Protein AF-A0A074KUF5-F1 (afdb_monomer)

Mean predicted aligned error: 11.38 Å

Radius of gyration: 26.62 Å; Cα contacts (8 Å, |Δi|>4): 229; chains: 1; bounding box: 31×62×80 Å

Nearest PDB structures (foldseek):
  3cqr-assembly1_A  TM=3.862E-01  e=3.089E-03  Arabidopsis thaliana
  2yg2-assembly2_B  TM=4.697E-01  e=3.110E-02  Homo sapiens
  3l1f-assembly1_A-2  TM=3.547E-01  e=1.013E-01  Bos taurus
  3l1e-assembly1_A-2  TM=3.599E-01  e=1.734E-01  Bos taurus
  2jq5-assembly1_A  TM=3.089E-01  e=8.230E-01  Rhodopseudomonas palustris

Solvent-accessible surface area (backbone atoms only — not comparable to full-atom values): 8402 Å² total; per-residue (Å²): 132,88,85,79,88,77,88,76,84,88,80,94,74,94,71,90,74,83,80,71,78,67,78,77,74,70,75,80,76,69,62,87,76,53,42,67,26,41,37,40,32,43,32,45,87,96,46,73,44,80,29,63,86,36,88,28,40,45,73,12,34,37,41,25,54,98,48,40,38,36,41,35,48,22,37,70,40,81,90,88,52,96,48,65,44,75,50,74,50,73,48,36,40,49,72,59,98,86,45,62,27,29,45,56,97,88,39,81,42,80,45,59,56,48,82,45,97,83,57,32,40,38,37,59,47,72,55,96,90,37,67,30,33,41,33,23,37,109

Secondary structure (DSSP, 8-state):
-------------------------------TT-EEEEEEEEEETTEEEE-TT-TTGGG-EEEE-SSEEEEEEEEEPSSS---EEEEEEEEEEEEETTEEEEEETTEEEE-SEEE-TTSEEEEEEEETTEEEEEEEE-

pLDDT: mean 83.79, std 20.1, range [36.0, 98.38]

Structure (mmCIF, N/CA/C/O backbone):
data_AF-A0A074KUF5-F1
#
_entry.id   AF-A0A074KUF5-F1
#
loop_
_atom_site.group_PDB
_atom_site.id
_atom_site.type_symbol
_atom_site.label_atom_id
_atom_site.label_alt_id
_atom_site.label_comp_id
_atom_site.label_asym_id
_atom_site.label_entity_id
_atom_site.label_seq_id
_atom_site.pdbx_PDB_ins_code
_atom_site.Cartn_x
_atom_site.Cartn_y
_atom_site.Cartn_z
_atom_site.occupancy
_atom_site.B_iso_or_equiv
_atom_site.auth_seq_id
_atom_site.auth_comp_id
_atom_site.auth_asym_id
_atom_site.auth_atom_id
_atom_site.pdbx_PDB_model_num
ATOM 1 N N . MET A 1 1 ? 2.211 -19.647 -60.258 1.00 36.00 1 MET A N 1
ATOM 2 C CA . MET A 1 1 ? 2.058 -20.595 -61.388 1.00 36.00 1 MET A CA 1
ATOM 3 C C . MET A 1 1 ? 1.048 -21.661 -60.979 1.00 36.00 1 MET A C 1
ATOM 5 O O . MET A 1 1 ? 0.979 -21.965 -59.802 1.00 36.00 1 MET A O 1
ATOM 9 N N . LYS A 1 2 ? 0.218 -22.104 -61.930 1.00 38.47 2 LYS A N 1
ATOM 10 C CA . LYS A 1 2 ? -1.030 -22.885 -61.788 1.00 38.47 2 LYS A CA 1
ATOM 11 C C . LYS A 1 2 ? -0.968 -24.073 -60.807 1.00 38.47 2 LYS A C 1
ATOM 13 O O . LYS A 1 2 ? -0.141 -24.958 -60.992 1.00 38.47 2 LYS A O 1
ATOM 18 N N . ASN A 1 3 ? -1.936 -24.152 -59.887 1.00 37.06 3 ASN A N 1
ATOM 19 C CA . ASN A 1 3 ? -2.277 -25.387 -59.178 1.00 37.06 3 ASN A CA 1
ATOM 20 C C . ASN A 1 3 ? -3.268 -26.184 -60.039 1.00 37.06 3 ASN A C 1
ATOM 22 O O . ASN A 1 3 ? -4.412 -25.770 -60.221 1.00 37.06 3 ASN A O 1
ATOM 26 N N . ASN A 1 4 ? -2.817 -27.315 -60.580 1.00 42.06 4 ASN A N 1
ATOM 27 C CA . ASN A 1 4 ? -3.683 -28.303 -61.216 1.00 42.06 4 ASN A CA 1
ATOM 28 C C . ASN A 1 4 ? -4.271 -29.220 -60.132 1.00 42.06 4 ASN A C 1
ATOM 30 O O . ASN A 1 4 ? -3.538 -29.992 -59.518 1.00 42.06 4 ASN A O 1
ATOM 34 N N . CYS A 1 5 ? -5.589 -29.168 -59.927 1.00 43.38 5 CYS A N 1
ATOM 35 C CA . CYS A 1 5 ? -6.328 -30.197 -59.197 1.00 43.38 5 CYS A CA 1
ATOM 36 C C . CYS A 1 5 ? -6.419 -31.455 -60.069 1.00 43.38 5 CYS A C 1
ATOM 38 O O . CYS A 1 5 ? -7.201 -31.494 -61.017 1.00 43.38 5 CYS A O 1
ATOM 40 N N . ILE A 1 6 ? -5.635 -32.485 -59.751 1.00 48.06 6 ILE A N 1
ATOM 41 C CA . ILE A 1 6 ? -5.904 -33.845 -60.222 1.00 48.06 6 ILE A CA 1
ATOM 42 C C . ILE A 1 6 ? -6.639 -34.559 -59.093 1.00 48.06 6 ILE A C 1
ATOM 44 O O . ILE A 1 6 ? -6.064 -34.876 -58.055 1.00 48.06 6 ILE A O 1
ATOM 48 N N . ALA A 1 7 ? -7.934 -34.774 -59.308 1.00 46.53 7 ALA A N 1
ATOM 49 C CA . ALA A 1 7 ? -8.728 -35.708 -58.535 1.00 46.53 7 ALA A CA 1
ATOM 50 C C . ALA A 1 7 ? -8.321 -37.131 -58.940 1.00 46.53 7 ALA A C 1
ATOM 52 O O . ALA A 1 7 ? -8.481 -37.514 -60.098 1.00 46.53 7 ALA A O 1
ATOM 53 N N . ALA A 1 8 ? -7.805 -37.912 -57.995 1.00 40.41 8 ALA A N 1
ATOM 54 C CA . ALA A 1 8 ? -7.670 -39.352 -58.145 1.00 40.41 8 ALA A CA 1
ATOM 55 C C . ALA A 1 8 ? -8.080 -40.038 -56.837 1.00 40.41 8 ALA A C 1
ATOM 57 O O . ALA A 1 8 ? -7.555 -39.775 -55.760 1.00 40.41 8 ALA A O 1
ATOM 58 N N . PHE A 1 9 ? -9.104 -40.861 -57.009 1.00 43.22 9 PHE A N 1
ATOM 59 C CA . PHE A 1 9 ? -9.820 -41.733 -56.095 1.00 43.22 9 PHE A CA 1
ATOM 60 C C . PHE A 1 9 ? -8.992 -42.503 -55.044 1.00 43.22 9 PHE A C 1
ATOM 62 O O . PHE A 1 9 ? -7.952 -43.075 -55.348 1.00 43.22 9 PHE A O 1
ATOM 69 N N . LEU A 1 10 ? -9.618 -42.632 -53.864 1.00 42.91 10 LEU A N 1
ATOM 70 C CA . LEU A 1 10 ? -9.621 -43.784 -52.945 1.00 42.91 10 LEU A CA 1
ATOM 71 C C . LEU A 1 10 ? -8.272 -44.371 -52.507 1.00 42.91 10 LEU A C 1
ATOM 73 O O . LEU A 1 10 ? -7.850 -45.388 -53.045 1.00 42.91 10 LEU A O 1
ATOM 77 N N . ILE A 1 11 ? -7.734 -43.879 -51.384 1.00 45.69 11 ILE A N 1
ATOM 78 C CA . ILE A 1 11 ? -7.085 -44.750 -50.390 1.00 45.69 11 ILE A CA 1
ATOM 79 C C . ILE A 1 11 ? -7.480 -44.273 -48.987 1.00 45.69 11 ILE A C 1
ATOM 81 O O . ILE A 1 11 ? -7.185 -43.154 -48.573 1.00 45.69 11 ILE A O 1
ATOM 85 N N . LEU A 1 12 ? -8.186 -45.147 -48.271 1.00 48.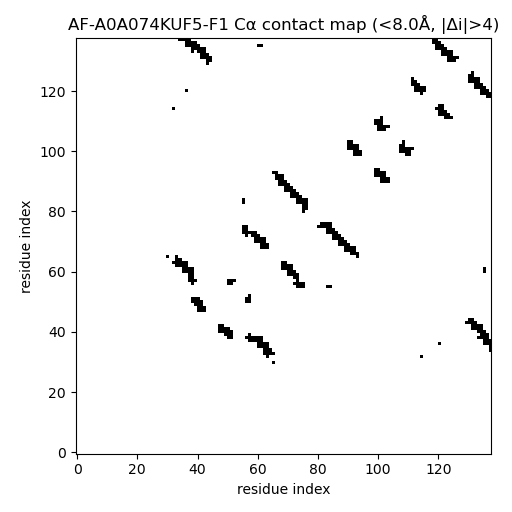31 12 LEU A N 1
ATOM 86 C CA . LEU A 1 12 ? -8.533 -45.021 -46.863 1.00 48.31 12 LEU A CA 1
ATOM 87 C C . LEU A 1 12 ? -7.251 -45.230 -46.039 1.00 48.31 12 LEU A C 1
ATOM 89 O O . LEU A 1 12 ? -6.797 -46.364 -45.898 1.00 48.31 12 LEU A O 1
ATOM 93 N N . ILE A 1 13 ? -6.652 -44.157 -45.516 1.00 48.56 13 ILE A N 1
ATOM 94 C CA . ILE A 1 13 ? -5.572 -44.258 -44.526 1.00 48.56 13 ILE A CA 1
ATOM 95 C C . ILE A 1 13 ? -5.968 -43.465 -43.280 1.00 48.56 13 ILE A C 1
ATOM 97 O O . ILE A 1 13 ? -5.960 -42.238 -43.259 1.00 48.56 13 ILE A O 1
ATOM 101 N N . LEU A 1 14 ? -6.329 -44.215 -42.238 1.00 48.56 14 LEU A N 1
ATOM 102 C CA . LEU A 1 14 ? -6.378 -43.773 -40.850 1.00 48.56 14 LEU A CA 1
ATOM 103 C C . LEU A 1 14 ? -4.957 -43.417 -40.402 1.00 48.56 14 LEU A C 1
ATOM 105 O O . LEU A 1 14 ? -4.187 -44.312 -40.062 1.00 48.56 14 LEU A O 1
ATOM 109 N N . ILE A 1 15 ? -4.612 -42.129 -40.372 1.00 52.66 15 ILE A N 1
ATOM 110 C CA . ILE A 1 15 ? -3.512 -41.647 -39.532 1.00 52.66 15 ILE A CA 1
ATOM 111 C C . ILE A 1 15 ? -3.921 -40.337 -38.870 1.00 52.66 15 ILE A C 1
ATOM 113 O O . ILE A 1 15 ? -4.430 -39.417 -39.508 1.00 52.66 15 ILE A O 1
ATOM 117 N N . ALA A 1 16 ? -3.738 -40.328 -37.554 1.00 51.09 16 ALA A N 1
ATOM 118 C CA . ALA A 1 16 ? -4.033 -39.253 -36.636 1.00 51.09 16 ALA A CA 1
ATOM 119 C C . ALA A 1 16 ? -3.390 -37.928 -37.062 1.00 51.09 16 ALA A C 1
ATOM 121 O O . ALA A 1 16 ? -2.219 -37.865 -37.423 1.00 51.09 16 ALA A O 1
ATOM 122 N N . GLY A 1 17 ? -4.179 -36.866 -36.963 1.00 45.25 17 GLY A N 1
ATOM 123 C CA . GLY A 1 17 ? -3.759 -35.506 -37.251 1.00 45.25 17 GLY A CA 1
ATOM 124 C C . GLY A 1 17 ? -4.928 -34.554 -37.076 1.00 45.25 17 GLY A C 1
ATOM 125 O O . GLY A 1 17 ? -5.237 -33.776 -37.970 1.00 45.25 17 GLY A O 1
ATOM 126 N N . ALA A 1 18 ? -5.629 -34.646 -35.942 1.00 44.94 18 ALA A N 1
ATOM 127 C CA . ALA A 1 18 ? -6.415 -33.515 -35.491 1.00 44.94 18 ALA A CA 1
ATOM 128 C C . ALA A 1 18 ? -5.412 -32.391 -35.210 1.00 44.94 18 ALA A C 1
ATOM 130 O O . ALA A 1 18 ? -4.809 -32.352 -34.141 1.00 44.94 18 ALA A O 1
ATOM 131 N N . CYS A 1 19 ? -5.205 -31.485 -36.166 1.00 43.78 19 CYS A N 1
ATOM 132 C CA . CYS A 1 19 ? -4.694 -30.156 -35.859 1.00 43.78 19 CYS A CA 1
ATOM 133 C C . CYS A 1 19 ? -5.787 -29.430 -35.064 1.00 43.78 19 CYS A C 1
ATOM 135 O O . CYS A 1 19 ? -6.472 -28.544 -35.564 1.00 43.78 19 CYS A O 1
ATOM 137 N N . SER A 1 20 ? -5.991 -29.850 -33.814 1.00 43.78 20 SER A N 1
ATOM 138 C CA . SER A 1 20 ? -6.444 -28.943 -32.778 1.00 43.78 20 SER A CA 1
ATOM 139 C C . SER A 1 20 ? -5.288 -27.982 -32.560 1.00 43.78 20 SER A C 1
ATOM 141 O O . SER A 1 20 ? -4.407 -28.252 -31.752 1.00 43.78 20 SER A O 1
ATOM 143 N N . GLY A 1 21 ? -5.276 -26.883 -33.312 1.00 44.53 21 GLY A N 1
ATOM 144 C CA . GLY A 1 21 ? -4.646 -25.665 -32.830 1.00 44.53 21 GLY A CA 1
ATOM 145 C C . GLY A 1 21 ? -5.416 -25.249 -31.586 1.00 44.53 21 GLY A C 1
ATOM 146 O O . GLY A 1 21 ? -6.389 -24.511 -31.677 1.00 44.53 21 GLY A O 1
ATOM 147 N N . LYS A 1 22 ? -5.070 -25.841 -30.442 1.00 43.38 22 LYS A N 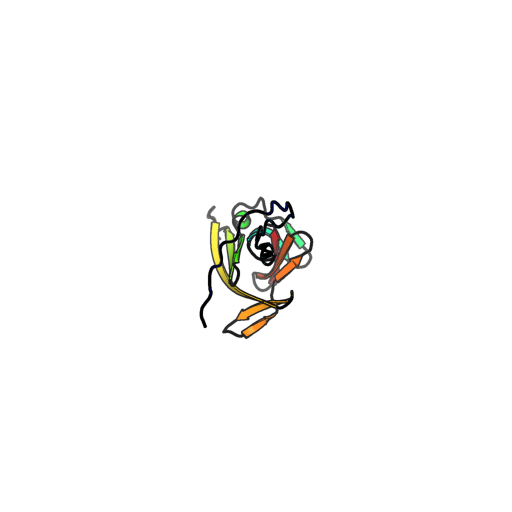1
ATOM 148 C CA . LYS A 1 22 ? -5.230 -25.146 -29.181 1.00 43.38 22 LYS A CA 1
ATOM 149 C C . LYS A 1 22 ? -4.056 -24.186 -29.175 1.00 43.38 22 LYS A C 1
ATOM 151 O O . LYS A 1 22 ? -2.910 -24.612 -29.075 1.00 43.38 22 LYS A O 1
ATOM 156 N N . GLU A 1 23 ? -4.349 -22.926 -29.464 1.00 50.88 23 GLU A N 1
ATOM 157 C CA . GLU A 1 23 ? -3.537 -21.844 -28.935 1.00 50.88 23 GLU A CA 1
ATOM 158 C C . GLU A 1 23 ? -3.579 -22.065 -27.424 1.00 50.88 23 GLU A C 1
ATOM 160 O O . GLU A 1 23 ? -4.619 -21.909 -26.785 1.00 50.88 23 GLU A O 1
ATOM 165 N N . ASP A 1 24 ? -2.501 -22.638 -26.895 1.00 48.75 24 ASP A N 1
ATOM 166 C CA . ASP A 1 24 ? -2.275 -22.677 -25.465 1.00 48.75 24 ASP A CA 1
ATOM 167 C C . ASP A 1 24 ? -2.053 -21.215 -25.073 1.00 48.75 24 ASP A C 1
ATOM 169 O O . ASP A 1 24 ? -0.935 -20.705 -25.154 1.00 48.75 24 ASP A O 1
ATOM 173 N N . ASP A 1 25 ? -3.146 -20.517 -24.754 1.00 56.22 25 ASP A N 1
ATOM 174 C CA . ASP A 1 25 ? -3.113 -19.243 -24.051 1.00 56.22 25 ASP A CA 1
ATOM 175 C C . ASP A 1 25 ? -2.371 -19.509 -22.739 1.00 56.22 25 ASP A C 1
ATOM 177 O O . ASP A 1 25 ? -2.947 -19.981 -21.754 1.00 56.22 25 ASP A O 1
ATOM 181 N N . GLU A 1 26 ? -1.055 -19.289 -22.747 1.00 51.62 26 GLU A N 1
ATOM 182 C CA . GLU A 1 26 ? -0.268 -19.232 -21.529 1.00 51.62 26 GLU A CA 1
ATOM 183 C C . GLU A 1 26 ? -0.984 -18.217 -20.630 1.00 51.62 26 GLU A C 1
ATOM 185 O O . GLU A 1 26 ? -1.240 -17.091 -21.076 1.00 51.62 26 GLU A O 1
ATOM 190 N N . PRO A 1 27 ? -1.416 -18.604 -19.417 1.00 52.28 27 PRO A N 1
ATOM 191 C CA . PRO A 1 27 ? -2.154 -17.691 -18.571 1.00 52.28 27 PRO A CA 1
ATOM 192 C C . PRO A 1 27 ? -1.258 -16.479 -18.361 1.00 52.28 27 PRO A C 1
ATOM 194 O O . PRO A 1 27 ? -0.180 -16.611 -17.782 1.00 52.28 27 PRO A O 1
ATOM 197 N N . VAL A 1 28 ? -1.686 -15.319 -18.869 1.00 59.72 28 VAL A N 1
ATOM 198 C CA . VAL A 1 28 ? -1.038 -14.039 -18.590 1.00 59.72 28 VAL A CA 1
ATOM 199 C C . VAL A 1 28 ? -1.041 -13.922 -17.077 1.00 59.72 28 VAL A C 1
ATOM 201 O O . VAL A 1 28 ? -2.076 -13.652 -16.467 1.00 59.72 28 VAL A O 1
ATOM 204 N N . ASN A 1 29 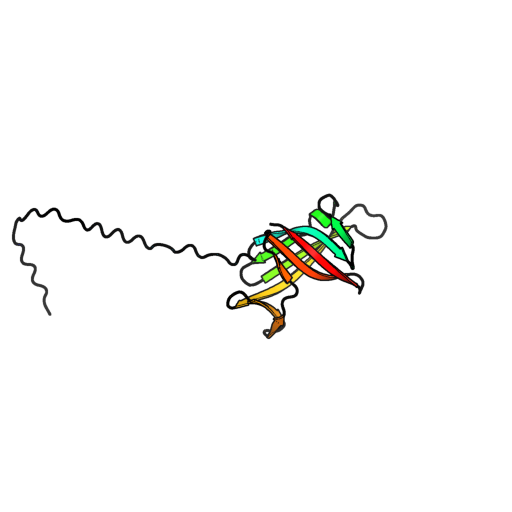? 0.093 -14.253 -16.467 1.00 64.69 29 ASN A N 1
ATOM 205 C CA . ASN A 1 29 ? 0.225 -14.273 -15.028 1.00 64.69 29 ASN A CA 1
ATOM 206 C C . ASN A 1 29 ? 0.255 -12.806 -14.622 1.00 64.69 29 ASN A C 1
ATOM 208 O O . ASN A 1 29 ? 1.277 -12.134 -14.760 1.00 64.69 29 ASN A O 1
ATOM 212 N N . ALA A 1 30 ? -0.922 -12.279 -14.283 1.00 83.81 30 ALA A N 1
ATOM 213 C CA . ALA A 1 30 ? -1.066 -10.901 -13.865 1.00 83.81 30 ALA A CA 1
ATOM 214 C C . ALA A 1 30 ? -0.114 -10.670 -12.691 1.00 83.81 30 ALA A C 1
ATOM 216 O O . ALA A 1 30 ? -0.027 -11.506 -11.790 1.00 83.81 30 ALA A O 1
ATOM 217 N N . ASP A 1 31 ? 0.618 -9.559 -12.744 1.00 92.81 31 ASP A N 1
ATOM 218 C CA . ASP A 1 31 ? 1.548 -9.168 -11.693 1.00 92.81 31 ASP A CA 1
ATOM 219 C C . ASP A 1 31 ? 0.878 -9.343 -10.314 1.00 92.81 31 ASP A C 1
ATOM 221 O O . ASP A 1 31 ? -0.250 -8.869 -10.129 1.00 92.81 31 ASP A O 1
ATOM 225 N N . PRO A 1 32 ? 1.513 -10.044 -9.355 1.00 93.50 32 PRO A N 1
ATOM 226 C CA . PRO A 1 32 ? 0.876 -10.389 -8.088 1.00 93.50 32 PRO A CA 1
ATOM 227 C C . PRO A 1 32 ? 0.462 -9.160 -7.264 1.00 93.50 32 PRO A C 1
ATOM 229 O O . PRO A 1 32 ? -0.415 -9.278 -6.404 1.00 93.50 32 PRO A O 1
ATOM 232 N N . LEU A 1 33 ? 1.041 -7.987 -7.540 1.00 95.06 33 LEU A N 1
ATOM 233 C CA . LEU A 1 33 ? 0.653 -6.716 -6.936 1.00 95.06 33 LEU A CA 1
ATOM 234 C C . LEU A 1 33 ? -0.752 -6.257 -7.371 1.00 95.06 33 LEU A C 1
ATOM 236 O O . LEU A 1 33 ? -1.439 -5.594 -6.594 1.00 95.06 33 LEU A O 1
ATOM 240 N N . ILE A 1 34 ? -1.202 -6.609 -8.582 1.00 95.88 34 ILE A N 1
ATOM 241 C CA . ILE A 1 34 ? -2.474 -6.142 -9.160 1.00 95.88 34 ILE A CA 1
ATOM 242 C C . ILE A 1 34 ? -3.663 -6.709 -8.381 1.00 95.88 34 ILE A C 1
ATOM 244 O O . ILE A 1 34 ? -3.808 -7.924 -8.229 1.00 95.88 34 ILE A O 1
ATOM 248 N N . GLY A 1 35 ? -4.569 -5.838 -7.941 1.00 96.12 35 GLY A N 1
ATOM 249 C CA . GLY A 1 35 ? -5.813 -6.182 -7.259 1.00 96.12 35 GLY A CA 1
ATOM 250 C C . GLY A 1 35 ? -6.188 -5.196 -6.156 1.00 96.12 35 GLY A C 1
ATOM 251 O O . GLY A 1 35 ? -5.515 -4.191 -5.946 1.00 96.12 35 GLY A O 1
ATOM 252 N N . LEU A 1 36 ? -7.270 -5.512 -5.444 1.00 97.50 36 LEU A N 1
ATOM 253 C CA . LEU A 1 36 ? -7.756 -4.730 -4.312 1.00 97.50 36 LEU A CA 1
ATOM 254 C C . LEU A 1 36 ? -7.198 -5.291 -3.004 1.00 97.50 36 LEU A C 1
ATOM 256 O O . LEU A 1 36 ? -7.400 -6.467 -2.709 1.00 97.50 36 LEU A O 1
ATOM 260 N N . TRP A 1 37 ? -6.555 -4.439 -2.216 1.00 98.19 37 TRP A N 1
ATOM 261 C CA . TRP A 1 37 ? -5.959 -4.792 -0.934 1.00 98.19 37 TRP A CA 1
ATOM 262 C C . TRP A 1 37 ? -6.663 -4.050 0.204 1.00 98.19 37 TRP A C 1
ATOM 264 O O . TRP A 1 37 ? -6.869 -2.841 0.124 1.00 98.19 37 TRP A O 1
ATOM 274 N N . GLN A 1 38 ? -7.025 -4.753 1.272 1.00 98.00 38 GLN A N 1
ATOM 275 C CA . GLN A 1 38 ? -7.706 -4.209 2.448 1.00 98.00 38 GLN A CA 1
ATOM 276 C C . GLN A 1 38 ? -6.709 -3.914 3.562 1.00 98.00 38 GLN A C 1
ATOM 278 O O . GLN A 1 38 ? -5.828 -4.731 3.834 1.00 98.00 38 GLN A O 1
ATOM 283 N N . LEU A 1 39 ? -6.843 -2.758 4.213 1.00 98.06 39 LEU A N 1
ATOM 284 C CA . LEU A 1 39 ? -5.989 -2.390 5.340 1.00 98.06 39 LEU A CA 1
ATOM 285 C C . LEU A 1 39 ? -6.308 -3.278 6.549 1.00 98.06 39 LEU A C 1
ATOM 287 O O . LEU A 1 39 ? -7.446 -3.309 7.014 1.00 98.06 39 LEU A O 1
ATOM 291 N N . ILE A 1 40 ? -5.295 -3.956 7.083 1.00 97.25 40 ILE A N 1
ATOM 292 C CA . ILE A 1 40 ? -5.427 -4.810 8.274 1.00 97.25 40 ILE A CA 1
ATOM 293 C C . ILE A 1 40 ? -4.620 -4.300 9.458 1.00 97.25 40 ILE A C 1
ATOM 295 O O . ILE A 1 40 ? -4.968 -4.579 10.601 1.00 97.25 40 ILE A O 1
ATOM 299 N N . GLY A 1 41 ? -3.570 -3.515 9.216 1.00 96.94 41 GLY A N 1
ATOM 300 C CA . GLY A 1 41 ? -2.741 -3.025 10.303 1.00 96.94 41 GLY A CA 1
ATOM 301 C C . GLY A 1 41 ? -1.960 -1.767 9.981 1.00 96.94 41 GLY A C 1
ATOM 302 O O . GLY A 1 41 ? -1.735 -1.409 8.825 1.00 96.94 41 GLY A O 1
ATOM 303 N N . ILE A 1 42 ? -1.532 -1.101 11.046 1.00 96.81 42 ILE A N 1
ATOM 304 C CA . ILE A 1 42 ? -0.652 0.063 10.995 1.00 96.81 42 ILE A CA 1
ATOM 305 C C . ILE A 1 42 ? 0.507 -0.202 11.947 1.00 96.81 42 ILE A C 1
ATOM 307 O O . ILE A 1 42 ? 0.296 -0.488 13.127 1.00 96.81 42 ILE A O 1
ATOM 311 N N . SER A 1 43 ? 1.728 -0.100 11.437 1.00 96.62 43 SER A N 1
ATOM 312 C CA . SER A 1 43 ? 2.952 -0.199 12.223 1.00 96.62 43 SER A CA 1
ATOM 313 C C . SER A 1 43 ? 3.595 1.174 12.380 1.00 96.62 43 SER A C 1
ATOM 315 O O . SER A 1 43 ? 3.815 1.862 11.388 1.00 96.62 43 SER A O 1
ATOM 317 N N . GLN A 1 44 ? 3.907 1.576 13.611 1.00 94.94 44 GLN A N 1
ATOM 318 C CA . GLN A 1 44 ? 4.656 2.795 13.932 1.00 94.94 44 GLN A CA 1
ATOM 319 C C . GLN A 1 44 ? 5.704 2.469 14.999 1.00 94.94 44 GLN A C 1
ATOM 321 O O . GLN A 1 44 ? 5.389 1.956 16.077 1.00 94.94 44 GLN A O 1
ATOM 326 N N . GLY A 1 45 ? 6.975 2.731 14.690 1.00 89.38 45 GLY A N 1
ATOM 327 C CA . GLY A 1 45 ? 8.092 2.296 15.529 1.00 89.38 45 GLY A CA 1
ATOM 328 C C . GLY A 1 45 ? 8.089 0.776 15.737 1.00 89.38 45 GLY A C 1
ATOM 329 O O . GLY A 1 45 ? 8.145 0.015 14.777 1.00 89.38 45 GLY A O 1
ATOM 330 N N . ASN A 1 46 ? 8.005 0.336 16.997 1.00 89.75 46 ASN A N 1
ATOM 331 C CA . ASN A 1 46 ? 7.993 -1.085 17.375 1.00 89.75 46 ASN A CA 1
ATOM 332 C C . ASN A 1 46 ? 6.585 -1.625 17.686 1.00 89.75 46 ASN A C 1
ATOM 334 O O . ASN A 1 46 ? 6.461 -2.690 18.293 1.00 89.75 46 ASN A O 1
ATOM 338 N N . GLN A 1 47 ? 5.529 -0.878 17.355 1.00 95.00 47 GLN A N 1
ATOM 339 C CA . GLN A 1 47 ? 4.150 -1.276 17.624 1.00 95.00 47 GLN A CA 1
ATOM 340 C C . GLN A 1 47 ? 3.386 -1.460 16.322 1.00 95.00 47 GLN A C 1
ATOM 342 O O . GLN A 1 47 ? 3.383 -0.577 15.470 1.00 95.00 47 GLN A O 1
ATOM 347 N N . THR A 1 48 ? 2.691 -2.588 16.214 1.00 95.75 48 THR A N 1
ATOM 348 C CA . THR A 1 48 ? 1.736 -2.857 15.142 1.00 95.75 48 THR A CA 1
ATOM 349 C C . THR A 1 48 ? 0.354 -3.006 15.755 1.00 95.75 48 THR A C 1
ATOM 351 O O . THR A 1 48 ? 0.177 -3.755 16.718 1.00 95.75 48 THR A O 1
ATOM 354 N N . VAL A 1 49 ? -0.610 -2.266 15.218 1.00 95.31 49 VAL A N 1
ATOM 355 C CA . VAL A 1 49 ? -2.005 -2.271 15.661 1.00 95.31 49 VAL A CA 1
ATOM 356 C C . VAL A 1 49 ? -2.859 -2.855 14.548 1.00 95.31 49 VAL A C 1
ATOM 358 O O . VAL A 1 49 ? -2.774 -2.397 13.410 1.00 95.31 49 VAL A O 1
ATOM 361 N N . ASP A 1 50 ? -3.672 -3.852 14.892 1.00 96.81 50 ASP A N 1
ATOM 362 C CA . ASP A 1 50 ? -4.729 -4.374 14.028 1.00 96.81 50 ASP A CA 1
ATOM 363 C C . ASP A 1 50 ? -5.875 -3.354 13.942 1.00 96.81 50 ASP A C 1
ATOM 365 O O . ASP A 1 50 ? -6.295 -2.782 14.956 1.00 96.81 50 ASP A O 1
ATOM 369 N N . VAL A 1 51 ? -6.352 -3.095 12.725 1.00 96.19 51 VAL A N 1
ATOM 370 C CA . VAL A 1 51 ? -7.388 -2.093 12.454 1.00 96.19 51 VAL A CA 1
ATOM 371 C C . VAL A 1 51 ? -8.639 -2.663 11.779 1.00 96.19 51 VAL A C 1
ATOM 373 O O . VAL A 1 51 ? -9.506 -1.881 11.385 1.00 96.19 51 VAL A O 1
ATOM 376 N N . THR A 1 52 ? -8.791 -3.987 11.672 1.00 94.94 52 THR A N 1
ATOM 377 C CA . THR A 1 52 ? -9.918 -4.607 10.942 1.00 94.94 52 THR A CA 1
ATOM 378 C C . THR A 1 52 ? -11.276 -4.321 11.581 1.00 94.94 52 THR A C 1
ATOM 380 O O . THR A 1 52 ? -12.283 -4.198 10.883 1.00 94.94 52 THR A O 1
ATOM 383 N N . ASP A 1 53 ? -11.302 -4.151 12.903 1.00 93.88 53 ASP A N 1
ATOM 384 C CA . ASP A 1 53 ? -12.520 -3.857 13.669 1.00 93.88 53 ASP A CA 1
ATOM 385 C C . ASP A 1 53 ? -12.734 -2.350 13.906 1.00 93.88 53 ASP A C 1
ATOM 387 O O . ASP A 1 53 ? -13.688 -1.932 14.568 1.00 93.88 53 ASP A O 1
ATOM 391 N N . GLN A 1 54 ? -11.853 -1.500 13.371 1.00 92.44 54 GLN A N 1
ATOM 392 C CA . GLN A 1 54 ? -11.937 -0.052 13.538 1.00 92.44 54 GLN A CA 1
ATOM 393 C C . GLN A 1 54 ? -12.843 0.544 12.453 1.00 92.44 54 GLN A C 1
ATOM 395 O O . GLN A 1 54 ? -12.471 0.604 11.284 1.00 92.44 54 GLN A O 1
ATOM 400 N N . ALA A 1 55 ? -14.021 1.033 12.859 1.00 88.31 55 ALA A N 1
ATOM 401 C CA . ALA A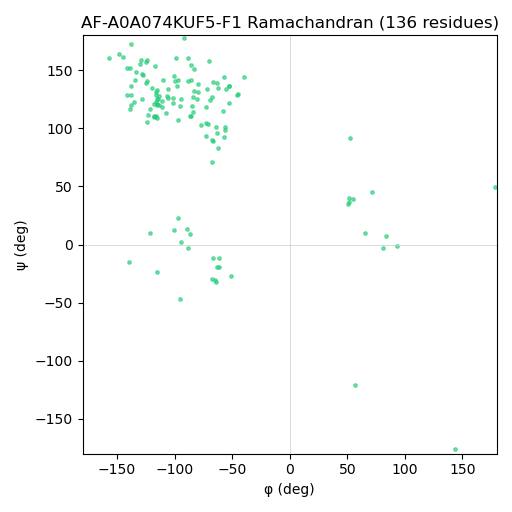 1 55 ? -15.153 1.376 11.985 1.00 88.31 55 ALA A CA 1
ATOM 402 C C . ALA A 1 55 ? -14.861 2.296 10.782 1.00 88.31 55 ALA A C 1
ATOM 404 O O . ALA A 1 55 ? -15.594 2.246 9.797 1.00 88.31 55 ALA A O 1
ATOM 405 N N . CYS A 1 56 ? -13.840 3.156 10.860 1.00 93.38 56 CYS A N 1
ATOM 406 C CA . CYS A 1 56 ? -13.405 3.956 9.713 1.00 93.38 56 CYS A CA 1
ATOM 407 C C . CYS A 1 56 ? -12.249 3.298 8.961 1.00 93.38 56 CYS A C 1
ATOM 409 O O . CYS A 1 56 ? -12.307 3.184 7.741 1.00 93.38 56 CYS A O 1
ATOM 411 N N . LEU A 1 57 ? -11.228 2.830 9.684 1.00 94.69 57 LEU A N 1
ATOM 412 C CA . LEU A 1 57 ? -10.000 2.311 9.081 1.00 94.69 57 LEU A CA 1
ATOM 413 C C . LEU A 1 57 ? -10.246 1.057 8.244 1.00 94.69 57 LEU A C 1
ATOM 415 O O . LEU A 1 57 ? -9.599 0.911 7.212 1.00 94.69 57 LEU A O 1
ATOM 419 N N . ASN A 1 58 ? -11.215 0.222 8.615 1.00 93.62 58 ASN A N 1
ATOM 420 C CA . ASN A 1 58 ? -11.569 -0.985 7.869 1.00 93.62 58 ASN A CA 1
ATOM 421 C C . ASN A 1 58 ? -12.185 -0.723 6.480 1.00 93.62 58 ASN A C 1
ATOM 423 O O . ASN A 1 58 ? -12.292 -1.647 5.682 1.00 93.62 58 ASN A O 1
ATOM 427 N N . ASN A 1 59 ? -12.558 0.524 6.166 1.00 94.69 59 ASN A N 1
ATOM 428 C CA . ASN A 1 59 ? -12.971 0.932 4.819 1.00 94.69 59 ASN A CA 1
ATOM 429 C C . ASN A 1 59 ? -11.780 1.380 3.952 1.00 94.69 59 ASN A C 1
ATOM 431 O O . ASN A 1 59 ? -11.961 1.752 2.788 1.00 94.69 59 ASN A O 1
ATOM 435 N N . SER A 1 60 ? -10.571 1.400 4.518 1.00 97.56 60 SER A N 1
ATOM 436 C CA . SER A 1 60 ? -9.357 1.794 3.811 1.00 97.56 60 SER A CA 1
ATOM 437 C C . SER A 1 60 ? -8.840 0.656 2.946 1.00 97.56 60 SER A C 1
ATOM 439 O O . SER A 1 60 ? -8.787 -0.499 3.365 1.00 97.56 60 SER A O 1
ATOM 441 N N . ASN A 1 61 ? -8.413 0.998 1.739 1.00 98.19 61 ASN A N 1
ATOM 442 C CA . ASN A 1 61 ? -7.960 0.032 0.755 1.00 98.19 61 ASN A CA 1
ATOM 443 C C . ASN A 1 61 ? -6.873 0.617 -0.145 1.00 98.19 61 ASN A C 1
ATOM 445 O O . ASN A 1 61 ? -6.678 1.833 -0.217 1.00 98.19 61 ASN A O 1
ATOM 449 N N . LEU A 1 62 ? -6.178 -0.275 -0.833 1.00 98.31 62 LEU A N 1
ATOM 450 C CA . LEU A 1 62 ? -5.246 0.038 -1.897 1.00 98.31 62 LEU A CA 1
ATOM 451 C C . LEU A 1 62 ? -5.698 -0.708 -3.153 1.00 98.31 62 LEU A C 1
ATOM 453 O O . LEU A 1 62 ? -5.656 -1.937 -3.197 1.00 98.31 62 LEU A O 1
ATOM 457 N N . ASP A 1 63 ? -6.155 0.027 -4.158 1.00 98.25 63 ASP A N 1
ATOM 458 C CA . ASP A 1 63 ? -6.547 -0.532 -5.452 1.00 98.25 63 ASP A CA 1
ATOM 459 C C . ASP A 1 63 ? -5.374 -0.423 -6.429 1.00 98.25 63 ASP A C 1
ATOM 461 O O . ASP A 1 63 ? -4.872 0.673 -6.694 1.00 98.25 63 ASP A O 1
ATOM 465 N N . VAL A 1 64 ? -4.900 -1.560 -6.932 1.00 97.81 64 VAL A N 1
ATOM 466 C CA . VAL A 1 64 ? -3.740 -1.640 -7.818 1.00 97.81 64 VAL A CA 1
ATOM 467 C C . VAL A 1 64 ? -4.159 -2.162 -9.186 1.00 97.81 64 VAL A C 1
ATOM 469 O O . VAL A 1 64 ? -4.451 -3.343 -9.367 1.00 97.81 64 VAL A O 1
ATOM 472 N N . SER A 1 65 ? -4.108 -1.276 -10.176 1.00 96.81 65 SER A N 1
ATOM 473 C CA . SER A 1 65 ? -4.201 -1.599 -11.603 1.00 96.81 65 SER A CA 1
ATOM 474 C C . SER A 1 65 ? -2.812 -1.824 -12.210 1.00 96.81 65 SER A C 1
ATOM 476 O O . SER A 1 65 ? -1.802 -1.607 -11.548 1.00 96.81 65 SER A O 1
ATOM 478 N N . SER A 1 66 ? -2.738 -2.174 -13.497 1.00 95.50 66 SER A N 1
ATOM 479 C CA . SER A 1 66 ? -1.479 -2.444 -14.212 1.00 95.50 66 SER A CA 1
ATOM 480 C C . SER A 1 66 ? -0.497 -1.267 -14.307 1.00 95.50 66 SER A C 1
ATOM 482 O O . SER A 1 66 ? 0.627 -1.462 -14.755 1.00 95.50 66 SER A O 1
ATOM 484 N N . SER A 1 67 ? -0.916 -0.045 -13.972 1.00 95.44 67 SER A N 1
ATOM 485 C CA . SER A 1 67 ? -0.062 1.151 -14.056 1.00 95.44 67 SER A CA 1
ATOM 486 C C . SER A 1 67 ? -0.222 2.123 -12.895 1.00 95.44 67 SER A C 1
ATOM 488 O O . SER A 1 67 ? 0.597 3.027 -12.738 1.00 95.44 67 SER A O 1
ATOM 490 N N . THR A 1 68 ? -1.290 1.989 -12.112 1.00 97.62 68 THR A N 1
ATOM 491 C CA . THR A 1 68 ? -1.668 2.964 -11.088 1.00 97.62 68 THR A CA 1
ATOM 492 C C . THR A 1 68 ? -2.101 2.245 -9.823 1.00 97.62 68 THR A C 1
ATOM 494 O O . THR A 1 68 ? -2.842 1.264 -9.884 1.00 97.62 68 THR A O 1
ATOM 497 N N . MET A 1 69 ? -1.633 2.757 -8.694 1.00 97.62 69 MET A N 1
ATOM 498 C CA . MET A 1 69 ? -1.972 2.336 -7.345 1.00 97.62 69 MET A CA 1
ATOM 499 C C . MET A 1 69 ? -2.694 3.495 -6.661 1.00 97.62 69 MET A C 1
ATOM 501 O O . MET A 1 69 ? -2.158 4.603 -6.612 1.00 97.62 69 MET A O 1
ATOM 505 N N . THR A 1 70 ? -3.892 3.249 -6.143 1.00 98.25 70 THR A N 1
ATOM 506 C CA . THR A 1 70 ? -4.723 4.246 -5.464 1.00 98.25 70 THR A CA 1
ATOM 507 C C . THR A 1 70 ? -4.951 3.833 -4.020 1.00 98.25 70 THR A C 1
ATOM 509 O O . THR A 1 70 ? -5.659 2.870 -3.738 1.00 98.25 70 THR A O 1
ATOM 512 N N . LEU A 1 71 ? -4.355 4.584 -3.097 1.00 97.75 71 LEU A N 1
ATOM 513 C CA . LEU A 1 71 ? -4.572 4.454 -1.664 1.00 97.75 71 LEU A CA 1
ATOM 514 C C . LEU A 1 71 ? -5.802 5.264 -1.273 1.00 97.75 71 LEU A C 1
ATOM 516 O O . LEU A 1 71 ? -5.793 6.485 -1.407 1.00 97.75 71 LEU A O 1
ATOM 520 N N . THR A 1 72 ? -6.815 4.599 -0.733 1.00 98.00 72 THR A N 1
ATOM 521 C CA . THR A 1 72 ? -7.973 5.225 -0.094 1.00 98.00 72 THR A CA 1
ATOM 522 C C . THR A 1 72 ? -7.873 5.014 1.411 1.00 98.00 72 THR A C 1
ATOM 524 O O . THR A 1 72 ? -7.992 3.888 1.887 1.00 98.00 72 THR A O 1
ATOM 527 N N . LEU A 1 73 ? -7.670 6.089 2.171 1.00 95.94 73 LEU A N 1
ATOM 528 C CA . LEU A 1 73 ? -7.645 6.066 3.634 1.00 95.94 73 LEU A CA 1
ATOM 529 C C . LEU A 1 73 ? -8.922 6.678 4.190 1.00 95.94 73 LEU A C 1
ATOM 531 O O . LEU A 1 73 ? -9.253 7.822 3.875 1.00 95.94 73 LEU A O 1
ATOM 535 N N . SER A 1 74 ? -9.611 5.933 5.048 1.00 95.62 74 SER A N 1
ATOM 536 C CA . SER A 1 74 ? -10.777 6.403 5.787 1.00 95.62 74 SER A CA 1
ATOM 537 C C . SER A 1 74 ? -10.471 6.423 7.280 1.00 95.62 74 SER A C 1
ATOM 539 O O . SER A 1 74 ? -10.113 5.410 7.873 1.00 95.62 74 SER A O 1
ATOM 541 N N . VAL A 1 75 ? -10.579 7.593 7.902 1.00 92.50 75 VAL A N 1
ATOM 542 C CA . VAL A 1 75 ? -10.234 7.816 9.314 1.00 92.50 75 VAL A CA 1
ATOM 543 C C . VAL A 1 75 ? -11.388 8.510 10.039 1.00 92.50 75 VAL A C 1
ATOM 545 O O . VAL A 1 75 ? -12.226 9.135 9.385 1.00 92.50 75 VAL A O 1
ATOM 548 N N . PRO A 1 76 ? -11.477 8.427 11.377 1.00 90.81 76 PRO A N 1
ATOM 549 C CA . PRO A 1 76 ? -12.471 9.188 12.128 1.00 90.81 76 PRO A CA 1
ATOM 550 C C . PRO A 1 76 ? -12.343 10.694 11.870 1.00 90.81 76 PRO A C 1
ATOM 552 O O . PRO A 1 76 ? -11.237 11.219 11.707 1.00 90.81 76 PRO A O 1
ATOM 555 N N . GLN A 1 77 ? -13.468 11.406 11.828 1.00 89.38 77 GLN A N 1
ATOM 556 C CA . GLN A 1 77 ? -13.452 12.867 11.838 1.00 89.38 77 GLN A CA 1
ATOM 557 C C . GLN A 1 77 ? -12.928 13.391 13.178 1.00 89.38 77 GLN A C 1
ATOM 559 O O . GLN A 1 77 ? -13.270 12.876 14.242 1.00 89.38 77 GLN A O 1
ATOM 564 N N . GLU A 1 78 ? -12.116 14.446 13.139 1.00 75.38 78 GLU A N 1
ATOM 565 C CA . GLU A 1 78 ? -11.738 15.147 14.364 1.00 75.38 78 GLU A CA 1
ATOM 566 C C . GLU A 1 78 ? -12.938 15.926 14.944 1.00 75.38 78 GLU A C 1
ATOM 568 O O . GLU A 1 78 ? -13.874 16.281 14.228 1.00 75.38 78 GLU A O 1
ATOM 573 N N . GLN A 1 79 ? -12.893 16.230 16.248 1.00 66.44 79 GLN A N 1
ATOM 574 C CA . GLN A 1 79 ? -13.828 17.136 16.946 1.00 66.44 79 GLN A CA 1
ATOM 575 C C . GLN A 1 79 ? -15.271 16.629 17.168 1.00 66.44 79 GLN A C 1
ATOM 577 O O . GLN A 1 79 ? -16.235 17.377 17.031 1.00 66.44 79 GLN A O 1
ATOM 582 N N . GLY A 1 80 ? -15.438 15.381 17.618 1.00 58.00 80 GLY A N 1
ATOM 583 C CA . GLY A 1 80 ? -16.695 14.925 18.238 1.00 58.00 80 GLY A CA 1
ATOM 584 C C . GLY A 1 80 ? -17.799 14.471 17.277 1.00 58.00 80 GLY A C 1
ATOM 585 O O . GLY A 1 80 ? -18.900 14.158 17.729 1.00 58.00 80 GLY A O 1
ATOM 586 N N . ASN A 1 81 ? -17.510 14.381 15.977 1.00 65.06 81 ASN A N 1
ATOM 587 C CA . ASN A 1 81 ? -18.379 13.719 15.006 1.00 65.06 81 ASN A CA 1
ATOM 588 C C . ASN A 1 81 ? -18.101 12.211 14.958 1.00 65.06 81 ASN A C 1
ATOM 590 O O . ASN A 1 81 ? -16.955 11.775 14.999 1.00 65.06 81 ASN A O 1
ATOM 594 N N . THR A 1 82 ? -19.155 11.405 14.813 1.00 75.56 82 THR A N 1
ATOM 595 C CA . THR A 1 82 ? -19.071 9.937 14.679 1.00 75.56 82 THR A CA 1
ATOM 596 C C . THR A 1 82 ? -18.870 9.469 13.231 1.00 75.56 82 THR A C 1
ATOM 598 O O . THR A 1 82 ? -18.989 8.280 12.945 1.00 75.56 82 THR A O 1
ATOM 601 N N . GLY A 1 83 ? -18.618 10.395 12.302 1.00 86.94 83 GLY A N 1
ATOM 602 C CA . GLY A 1 83 ? -18.437 10.107 10.881 1.00 86.94 83 GLY A CA 1
ATOM 603 C C . GLY A 1 83 ? -16.991 9.782 10.509 1.00 86.94 83 GLY A C 1
ATOM 604 O O . GLY A 1 83 ? -16.050 10.149 11.213 1.00 86.94 83 GLY A O 1
ATOM 605 N N . CYS A 1 84 ? -16.820 9.136 9.358 1.00 93.19 84 CYS A N 1
ATOM 606 C CA . CYS A 1 84 ? -15.516 8.907 8.748 1.00 93.19 84 CYS A CA 1
ATOM 607 C C . CYS A 1 84 ? -15.236 9.966 7.677 1.00 93.19 84 CYS A C 1
ATOM 609 O O . CYS A 1 84 ? -16.129 10.367 6.928 1.00 93.19 84 CYS A O 1
ATOM 611 N N . GLN A 1 85 ? -13.989 10.411 7.599 1.00 93.81 85 GLN A N 1
ATOM 612 C CA . GLN A 1 85 ? -13.461 11.213 6.502 1.00 93.81 85 GLN A CA 1
ATOM 613 C C . GLN A 1 85 ? -12.561 10.329 5.644 1.00 93.81 85 GLN A C 1
ATOM 615 O O . GLN A 1 85 ? -11.721 9.602 6.170 1.00 93.81 85 GLN A O 1
ATOM 620 N N . THR A 1 86 ? -12.738 10.402 4.329 1.00 95.19 86 THR A N 1
ATOM 621 C CA . THR A 1 86 ? -12.003 9.568 3.377 1.00 95.19 86 THR A CA 1
ATOM 622 C C . THR A 1 86 ? -11.191 10.443 2.438 1.00 95.19 86 THR A C 1
ATOM 624 O O . THR A 1 86 ? -11.701 11.432 1.910 1.00 95.19 86 THR A O 1
ATOM 627 N N . GLN A 1 87 ? -9.934 10.070 2.222 1.00 95.06 87 GLN A N 1
ATOM 628 C CA . GLN A 1 87 ? -9.030 10.706 1.270 1.00 95.06 87 GLN A CA 1
ATOM 629 C C . GLN A 1 87 ? -8.411 9.646 0.365 1.00 95.06 87 GLN A C 1
ATOM 631 O O . GLN A 1 87 ? -8.164 8.524 0.803 1.00 95.06 87 GLN A O 1
ATOM 636 N N . ALA A 1 88 ? -8.158 10.013 -0.890 1.00 96.69 88 ALA A N 1
ATOM 637 C CA . ALA A 1 88 ? -7.521 9.141 -1.863 1.00 96.69 88 ALA A CA 1
ATOM 638 C C . ALA A 1 88 ? -6.269 9.801 -2.450 1.00 96.69 88 ALA A C 1
ATOM 640 O O . ALA A 1 88 ? -6.267 11.001 -2.730 1.00 96.69 88 ALA A O 1
ATOM 641 N N . SER A 1 89 ? -5.222 9.007 -2.651 1.00 95.31 89 SER A N 1
ATOM 642 C CA . SER A 1 89 ? -3.984 9.403 -3.319 1.00 95.31 89 SER A CA 1
ATOM 643 C C . SER A 1 89 ? -3.584 8.327 -4.317 1.00 95.31 89 SER A C 1
ATOM 645 O O . SER A 1 89 ? -3.726 7.140 -4.031 1.00 95.31 89 SER A O 1
ATOM 647 N N . SER A 1 90 ? -3.076 8.736 -5.475 1.00 96.50 90 SER A N 1
ATOM 648 C CA . SER A 1 90 ? -2.689 7.817 -6.542 1.00 96.50 90 SER A CA 1
ATOM 649 C C . SER A 1 90 ? -1.248 8.038 -6.958 1.00 96.50 90 SER A C 1
ATOM 651 O O . SER A 1 90 ? -0.813 9.177 -7.134 1.00 96.50 90 SER A O 1
ATOM 653 N N . VAL A 1 91 ? -0.539 6.940 -7.187 1.00 96.12 91 VAL A N 1
ATOM 654 C CA . VAL A 1 91 ? 0.806 6.930 -7.760 1.00 96.12 91 VAL A CA 1
ATOM 655 C C . VAL A 1 91 ? 0.846 5.980 -8.945 1.00 96.12 91 VAL A C 1
ATOM 657 O O . VAL A 1 91 ? 0.169 4.951 -8.965 1.00 96.12 91 VAL A O 1
ATOM 660 N N . ASN A 1 92 ? 1.643 6.327 -9.948 1.00 97.94 92 ASN A N 1
ATOM 661 C CA . ASN A 1 92 ? 1.945 5.394 -11.021 1.00 97.94 92 ASN A CA 1
ATOM 662 C C . ASN A 1 92 ? 3.084 4.473 -10.592 1.00 97.94 92 ASN A C 1
ATOM 664 O O . ASN A 1 92 ? 3.946 4.871 -9.806 1.00 97.94 92 ASN A O 1
ATOM 668 N N . TRP A 1 93 ? 3.102 3.256 -11.120 1.00 97.75 93 TRP A N 1
ATOM 669 C CA . TRP A 1 93 ? 4.122 2.265 -10.804 1.00 97.75 93 TRP A CA 1
ATOM 670 C C . TRP A 1 93 ? 4.451 1.403 -12.022 1.00 97.75 93 TRP A C 1
ATOM 672 O O . TRP A 1 93 ? 3.693 1.359 -12.992 1.00 97.75 93 TRP A O 1
ATOM 682 N N . VAL A 1 94 ? 5.605 0.742 -11.970 1.00 97.25 94 VAL A N 1
ATOM 683 C CA . VAL A 1 94 ? 6.047 -0.252 -12.955 1.00 97.25 94 VAL A CA 1
ATOM 684 C C . VAL A 1 94 ? 6.769 -1.399 -12.253 1.00 97.25 94 VAL A C 1
ATOM 686 O O . VAL A 1 94 ? 7.386 -1.196 -11.205 1.00 97.25 94 VAL A O 1
ATOM 689 N N . ASN A 1 95 ? 6.713 -2.589 -12.845 1.00 95.94 95 ASN A N 1
ATOM 690 C CA . ASN A 1 95 ? 7.547 -3.730 -12.482 1.00 95.94 95 ASN A CA 1
ATOM 691 C C . ASN A 1 95 ? 8.473 -4.056 -13.655 1.00 95.94 95 ASN A C 1
ATOM 693 O O . ASN A 1 95 ? 8.010 -4.255 -14.779 1.00 95.94 95 ASN A O 1
ATOM 697 N N . GLU A 1 96 ? 9.774 -4.093 -13.388 1.00 95.25 96 GLU A N 1
ATOM 698 C CA . GLU A 1 96 ? 10.791 -4.533 -14.337 1.00 95.25 96 GLU A CA 1
ATOM 699 C C . GLU A 1 96 ? 11.500 -5.756 -13.770 1.00 95.25 96 GLU A C 1
ATOM 701 O O . GLU A 1 96 ? 12.225 -5.664 -12.777 1.00 95.25 96 GLU A O 1
ATOM 706 N N . ASP A 1 97 ? 11.250 -6.911 -14.388 1.00 91.62 97 ASP A N 1
ATOM 707 C CA . ASP A 1 97 ? 11.872 -8.192 -14.042 1.00 91.62 97 ASP A CA 1
ATOM 708 C C . ASP A 1 97 ? 11.776 -8.553 -12.543 1.00 91.62 97 ASP A C 1
ATOM 710 O O . ASP A 1 97 ? 12.693 -9.126 -11.954 1.00 91.62 97 ASP A O 1
ATOM 714 N N . GLY A 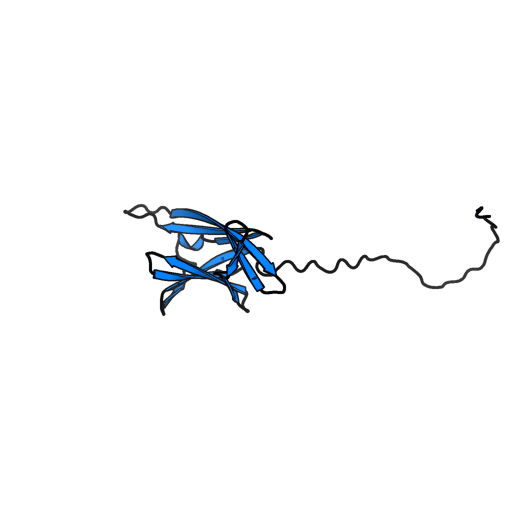1 98 ? 10.654 -8.208 -11.903 1.00 91.19 98 GLY A N 1
ATOM 715 C CA . GLY A 1 98 ? 10.385 -8.456 -10.483 1.00 91.19 98 GLY A CA 1
ATOM 716 C C . GLY A 1 98 ? 10.765 -7.305 -9.547 1.00 91.19 98 GLY A C 1
ATOM 717 O O . GLY A 1 98 ? 10.549 -7.414 -8.339 1.00 91.19 98 GLY A O 1
ATOM 718 N N . THR A 1 99 ? 11.311 -6.205 -10.073 1.00 95.06 99 THR A N 1
ATOM 719 C CA . THR A 1 99 ? 11.651 -5.010 -9.291 1.00 95.06 99 THR A CA 1
ATOM 720 C C . THR A 1 99 ? 10.604 -3.923 -9.482 1.00 95.06 99 THR A C 1
ATOM 722 O O . THR A 1 99 ? 10.379 -3.449 -10.595 1.00 95.06 99 THR A O 1
ATOM 725 N N . TYR A 1 100 ? 9.989 -3.490 -8.382 1.00 96.88 100 TYR A N 1
ATOM 726 C CA . TYR A 1 100 ? 8.967 -2.448 -8.402 1.00 96.88 100 TYR A CA 1
ATOM 727 C C . TYR A 1 100 ? 9.560 -1.044 -8.270 1.00 96.88 100 TYR A C 1
ATOM 729 O O . TYR A 1 100 ? 10.448 -0.794 -7.450 1.00 96.88 100 TYR A O 1
ATOM 737 N N . TYR A 1 101 ? 8.987 -0.110 -9.024 1.00 97.75 101 TYR A N 1
ATOM 738 C CA . TYR A 1 101 ? 9.288 1.317 -8.961 1.00 97.75 101 TYR A CA 1
ATOM 739 C C . TYR A 1 101 ? 7.998 2.128 -8.939 1.00 97.75 101 TYR A C 1
ATOM 741 O O . TYR A 1 101 ? 7.019 1.760 -9.590 1.00 97.75 101 TYR A O 1
ATOM 749 N N . MET A 1 102 ? 8.023 3.274 -8.264 1.00 97.50 102 MET A N 1
ATOM 750 C CA . MET A 1 102 ? 7.029 4.321 -8.506 1.00 97.50 102 MET A CA 1
ATOM 751 C C . MET A 1 102 ? 7.475 5.197 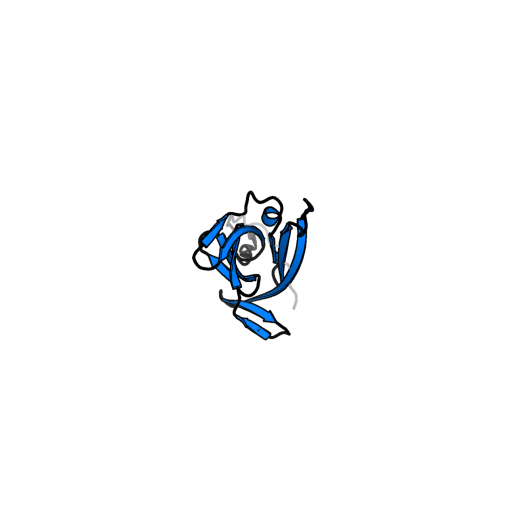-9.675 1.00 97.50 102 MET A C 1
ATOM 753 O O . MET A 1 102 ? 8.669 5.314 -9.962 1.00 97.50 102 MET A O 1
ATOM 757 N N . VAL A 1 103 ? 6.515 5.828 -10.343 1.00 97.75 103 VAL A N 1
ATOM 758 C CA . VAL A 1 103 ? 6.753 6.756 -11.449 1.00 97.75 103 VAL A CA 1
ATOM 759 C C . VAL A 1 103 ? 6.296 8.151 -11.045 1.00 97.75 103 VAL A C 1
ATOM 761 O O . VAL A 1 103 ? 5.101 8.440 -10.984 1.00 97.75 103 VAL A O 1
ATOM 764 N N . GLU A 1 104 ? 7.262 9.037 -10.831 1.00 94.50 104 GLU A N 1
ATOM 765 C CA . GLU A 1 104 ? 7.052 10.424 -10.425 1.00 94.50 104 GLU A CA 1
ATOM 766 C C . GLU A 1 104 ? 7.593 11.369 -11.496 1.00 94.50 104 GLU A C 1
ATOM 768 O O . GLU A 1 104 ? 8.773 11.333 -11.849 1.00 94.50 104 GLU A O 1
ATOM 773 N N . ASN A 1 105 ? 6.727 12.225 -12.048 1.00 93.75 105 ASN A N 1
ATOM 774 C CA . ASN A 1 105 ? 7.085 13.151 -13.131 1.00 93.75 105 ASN A CA 1
ATOM 775 C C . ASN A 1 105 ? 7.795 12.456 -14.317 1.00 93.75 105 ASN A C 1
ATOM 777 O O . ASN A 1 105 ? 8.700 13.018 -14.929 1.00 93.75 105 ASN A O 1
ATOM 781 N N . GLY A 1 106 ? 7.402 11.210 -14.612 1.00 93.75 106 GLY A N 1
ATOM 782 C CA . GLY A 1 106 ? 7.985 10.378 -15.670 1.00 93.75 106 GLY A CA 1
ATOM 783 C C . GLY A 1 106 ? 9.290 9.662 -15.300 1.00 93.75 106 GLY A C 1
ATOM 784 O O . GLY A 1 106 ? 9.789 8.881 -16.106 1.00 93.75 106 GLY A O 1
ATOM 785 N N . ASN A 1 107 ? 9.829 9.879 -14.099 1.00 97.19 107 ASN A N 1
ATOM 786 C CA . ASN A 1 107 ? 11.043 9.223 -13.619 1.00 97.19 107 ASN A CA 1
ATOM 787 C C . ASN A 1 107 ? 10.706 8.065 -12.684 1.00 97.19 107 ASN A C 1
ATOM 789 O O . ASN A 1 107 ? 9.770 8.148 -11.893 1.00 97.19 107 ASN A O 1
ATOM 793 N N . LYS A 1 108 ? 11.512 7.004 -12.743 1.00 97.81 108 LYS A N 1
ATOM 794 C CA . LYS A 1 108 ? 11.423 5.896 -11.793 1.00 97.81 108 LYS A CA 1
ATOM 795 C C . LYS A 1 108 ? 12.109 6.277 -10.492 1.00 97.81 108 LYS A C 1
ATOM 797 O O . LYS A 1 108 ? 13.262 6.711 -10.504 1.00 97.81 108 LYS A O 1
ATOM 802 N N . VAL A 1 109 ? 11.419 6.056 -9.387 1.00 97.38 109 VAL A N 1
ATOM 803 C CA . VAL A 1 109 ? 11.960 6.186 -8.033 1.00 97.38 109 VAL A CA 1
ATOM 804 C C . VAL A 1 109 ? 11.745 4.870 -7.280 1.00 97.38 109 VAL A C 1
ATOM 806 O O . VAL A 1 109 ? 10.878 4.081 -7.675 1.00 97.38 109 VAL A O 1
ATOM 809 N N . PRO A 1 110 ? 12.536 4.582 -6.230 1.00 96.88 110 PRO A N 1
ATOM 810 C CA . PRO A 1 110 ? 12.343 3.379 -5.429 1.00 96.88 110 PRO A CA 1
ATOM 811 C C . PRO A 1 110 ? 10.897 3.257 -4.942 1.00 96.88 110 PRO A C 1
ATOM 813 O O . PRO A 1 110 ? 10.306 4.243 -4.502 1.00 96.88 110 PRO A O 1
ATOM 816 N N . ALA A 1 111 ? 10.326 2.055 -5.029 1.00 96.44 111 ALA A N 1
ATOM 817 C CA . ALA A 1 111 ? 9.011 1.802 -4.461 1.00 96.44 111 ALA A CA 1
ATOM 818 C C . ALA A 1 111 ? 9.036 1.991 -2.938 1.00 96.44 111 ALA A C 1
ATOM 820 O O . ALA A 1 111 ? 9.956 1.537 -2.261 1.00 96.44 111 ALA A O 1
ATOM 821 N N . ILE A 1 112 ? 7.988 2.619 -2.407 1.00 95.75 112 ILE A N 1
ATOM 822 C CA . ILE A 1 112 ? 7.723 2.708 -0.960 1.00 95.75 112 ILE A CA 1
ATOM 823 C C . ILE A 1 112 ? 6.887 1.526 -0.464 1.00 95.75 112 ILE A C 1
ATOM 825 O O . ILE A 1 112 ? 6.316 1.574 0.617 1.00 95.75 112 ILE A O 1
ATOM 829 N N . PHE A 1 113 ? 6.744 0.482 -1.279 1.00 96.31 113 PHE A N 1
ATOM 830 C CA . PHE A 1 113 ? 5.947 -0.683 -0.944 1.00 96.31 113 PHE A CA 1
ATOM 831 C C . PHE A 1 113 ? 6.722 -1.973 -1.170 1.00 96.31 113 PHE A C 1
ATOM 833 O O . PHE A 1 113 ? 7.642 -2.042 -1.986 1.00 96.31 113 PHE A O 1
ATOM 840 N N . SER A 1 114 ? 6.331 -3.023 -0.455 1.00 95.44 114 SER A N 1
ATOM 841 C CA . SER A 1 114 ? 6.898 -4.354 -0.631 1.00 95.44 114 SER A CA 1
ATOM 842 C C . SER A 1 114 ? 5.836 -5.436 -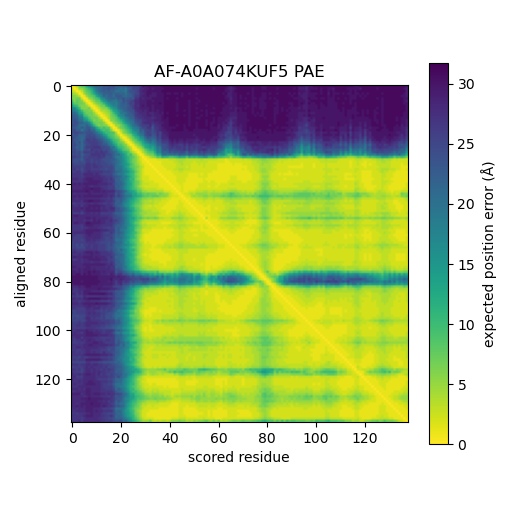0.501 1.00 95.44 114 SER A C 1
ATOM 844 O O . SER A 1 114 ? 5.101 -5.493 0.485 1.00 95.44 114 SER A O 1
ATOM 846 N N . LEU A 1 115 ? 5.791 -6.312 -1.503 1.00 94.50 115 LEU A N 1
ATOM 847 C CA . LEU A 1 115 ? 4.978 -7.519 -1.484 1.00 94.50 115 LEU A CA 1
ATOM 848 C C . LEU A 1 115 ? 5.697 -8.604 -0.671 1.00 94.50 115 LEU A C 1
ATOM 850 O O . LEU A 1 115 ? 6.854 -8.935 -0.942 1.00 94.50 115 LEU A O 1
ATOM 854 N N . LYS A 1 116 ? 5.025 -9.147 0.341 1.00 93.75 116 LYS A N 1
ATOM 855 C CA . LYS A 1 116 ? 5.528 -10.219 1.205 1.00 93.75 116 LYS A CA 1
ATOM 856 C C . LYS A 1 116 ? 4.988 -11.580 0.758 1.00 93.75 116 LYS A C 1
ATOM 858 O O . LYS A 1 116 ? 3.976 -11.682 0.071 1.00 93.75 116 LYS A O 1
ATOM 863 N N . ALA A 1 117 ? 5.661 -12.649 1.186 1.00 83.88 117 ALA A N 1
ATOM 864 C CA . ALA A 1 117 ? 5.360 -14.022 0.767 1.00 83.88 117 ALA A CA 1
ATOM 865 C C . ALA A 1 117 ? 3.964 -14.532 1.182 1.00 83.88 117 ALA A C 1
ATOM 867 O O . ALA A 1 117 ? 3.476 -15.501 0.608 1.00 83.88 117 ALA A O 1
ATOM 868 N N . ASN A 1 118 ? 3.322 -13.907 2.169 1.00 83.62 118 ASN A N 1
ATOM 869 C CA . ASN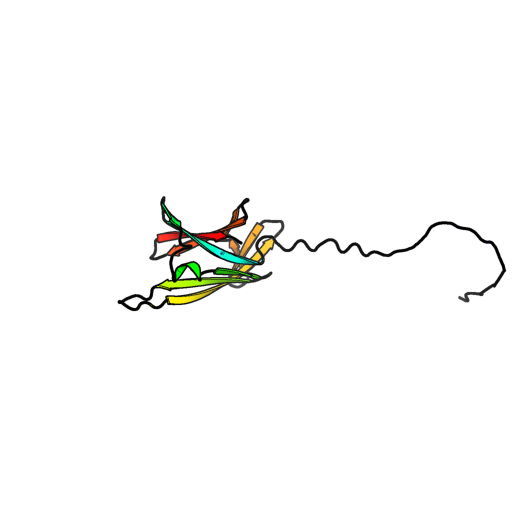 A 1 118 ? 2.007 -14.276 2.695 1.00 83.62 118 ASN A CA 1
ATOM 870 C C . ASN A 1 118 ? 0.852 -13.451 2.102 1.00 83.62 118 ASN A C 1
ATOM 872 O O . ASN A 1 118 ? -0.195 -13.360 2.732 1.00 83.62 118 ASN A O 1
ATOM 876 N N . ASN A 1 119 ? 1.028 -12.869 0.909 1.00 88.00 119 ASN A N 1
ATOM 877 C CA . ASN A 1 119 ? 0.069 -11.930 0.314 1.00 88.00 119 ASN A CA 1
ATOM 878 C C . ASN A 1 119 ? -0.236 -10.747 1.241 1.00 88.00 119 ASN A C 1
ATOM 880 O O . ASN A 1 119 ? -1.373 -10.289 1.323 1.00 88.00 119 ASN A O 1
ATOM 884 N N . GLU A 1 120 ? 0.794 -10.253 1.926 1.00 96.12 120 GLU A N 1
ATOM 885 C CA . GLU A 1 120 ? 0.749 -8.946 2.564 1.00 96.12 120 GLU A CA 1
ATOM 886 C C . GLU A 1 120 ? 1.466 -7.923 1.698 1.00 96.12 120 GLU A C 1
ATOM 888 O O . GLU A 1 120 ? 2.534 -8.187 1.139 1.00 96.12 120 GLU A O 1
ATOM 893 N N . LEU A 1 121 ? 0.899 -6.728 1.640 1.00 97.75 121 LEU A N 1
ATOM 894 C CA . LEU A 1 121 ? 1.520 -5.576 1.014 1.00 97.75 121 LEU A CA 1
ATOM 895 C C . LEU A 1 121 ? 1.796 -4.536 2.089 1.00 97.75 121 LEU A C 1
ATOM 897 O O . LEU A 1 121 ? 0.892 -4.089 2.790 1.00 97.75 121 LEU A O 1
ATOM 901 N N . HIS A 1 122 ? 3.067 -4.192 2.250 1.00 97.81 122 HIS A N 1
ATOM 902 C CA . HIS A 1 122 ? 3.512 -3.182 3.206 1.00 97.81 122 HIS A CA 1
ATOM 903 C C . HIS A 1 122 ? 3.775 -1.898 2.435 1.00 97.81 122 HIS A C 1
ATOM 905 O O . HIS A 1 122 ? 4.519 -1.952 1.459 1.00 97.81 122 HIS A O 1
ATOM 911 N N . VAL A 1 123 ? 3.174 -0.781 2.843 1.00 97.69 123 VAL A N 1
ATOM 912 C CA . VAL A 1 123 ? 3.358 0.543 2.227 1.00 97.69 123 VAL A CA 1
ATOM 913 C C . VAL A 1 123 ? 3.873 1.511 3.282 1.00 97.69 123 VAL A C 1
ATOM 915 O O . VAL A 1 123 ? 3.179 1.796 4.258 1.00 97.69 123 VAL A O 1
ATOM 918 N N . ASP A 1 124 ? 5.075 2.027 3.074 1.00 96.56 124 ASP A N 1
ATOM 919 C CA . ASP A 1 124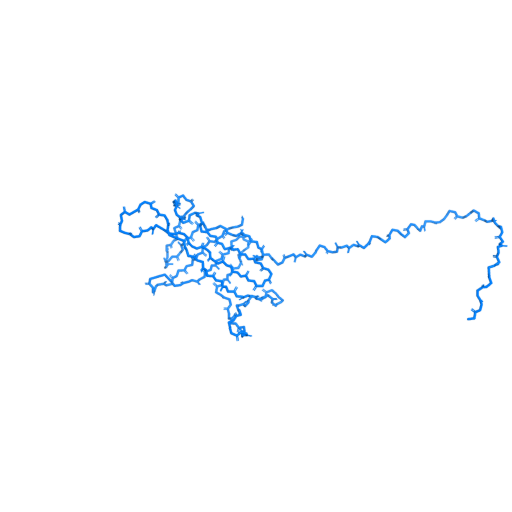 ? 5.722 2.976 3.968 1.00 96.56 124 ASP A CA 1
ATOM 920 C C . ASP A 1 124 ? 5.244 4.398 3.667 1.00 96.56 124 ASP A C 1
ATOM 922 O O . ASP A 1 124 ? 5.283 4.873 2.530 1.00 96.56 124 ASP A O 1
ATOM 926 N N . ILE A 1 125 ? 4.778 5.086 4.703 1.00 93.50 125 ILE A N 1
ATOM 927 C CA . ILE A 1 125 ? 4.247 6.446 4.647 1.00 93.50 125 ILE A CA 1
ATOM 928 C C . ILE A 1 125 ? 4.748 7.267 5.837 1.00 93.50 125 ILE A C 1
ATOM 930 O O . ILE A 1 125 ? 5.324 6.747 6.792 1.00 93.50 125 ILE A O 1
ATOM 934 N N . THR A 1 126 ? 4.459 8.564 5.811 1.00 91.75 126 THR A N 1
ATOM 935 C CA . THR A 1 126 ? 4.661 9.453 6.956 1.00 91.75 126 THR A CA 1
ATOM 936 C C . THR A 1 126 ? 3.301 9.880 7.500 1.00 91.75 126 THR A C 1
ATOM 938 O O . THR A 1 126 ? 2.535 10.541 6.798 1.00 91.75 126 THR A O 1
ATOM 941 N N . LEU A 1 127 ? 3.000 9.533 8.752 1.00 84.88 127 LEU A N 1
ATOM 942 C CA . LEU A 1 127 ? 1.803 9.971 9.474 1.00 84.88 127 LEU A CA 1
ATOM 943 C C . LEU A 1 127 ? 2.227 10.915 10.596 1.00 84.88 127 LEU A C 1
ATOM 945 O O . LEU A 1 127 ? 3.037 10.548 11.435 1.00 84.88 127 LEU A O 1
ATOM 949 N N . ASN A 1 128 ? 1.685 12.136 10.630 1.00 84.50 128 ASN A N 1
ATOM 950 C CA . ASN A 1 128 ? 2.018 13.138 11.656 1.00 84.50 128 ASN A CA 1
ATOM 951 C C . ASN A 1 128 ? 3.534 13.382 11.823 1.00 84.50 128 ASN A C 1
ATOM 953 O O . ASN A 1 128 ? 4.018 13.551 12.938 1.00 84.50 128 ASN A O 1
ATOM 957 N N . ASN A 1 129 ? 4.273 13.418 10.708 1.00 89.31 129 ASN A N 1
ATOM 958 C CA . ASN A 1 129 ? 5.739 13.537 10.642 1.00 89.31 129 ASN A CA 1
ATOM 959 C C . ASN A 1 129 ? 6.533 12.347 11.212 1.00 89.31 129 ASN A C 1
ATOM 961 O O . ASN A 1 129 ? 7.755 12.435 11.299 1.00 89.31 129 ASN A O 1
ATOM 965 N N . GLU A 1 130 ? 5.872 11.236 11.526 1.00 92.06 130 GLU A N 1
ATOM 966 C CA . GLU A 1 130 ? 6.505 9.999 11.978 1.00 92.06 130 GLU A CA 1
ATOM 967 C C . GLU A 1 130 ? 6.394 8.907 10.898 1.00 92.06 130 GLU A C 1
ATOM 969 O O . GLU A 1 130 ? 5.357 8.804 10.228 1.00 92.06 130 GLU A O 1
ATOM 974 N N . PRO A 1 131 ? 7.434 8.077 10.699 1.00 95.19 131 PRO A N 1
ATOM 975 C CA . PRO A 1 131 ? 7.360 6.931 9.803 1.00 95.19 131 PRO A CA 1
ATOM 976 C C . PRO A 1 131 ? 6.305 5.924 10.266 1.00 95.19 131 PRO A C 1
ATOM 978 O O . PRO A 1 131 ? 6.253 5.541 11.439 1.00 95.19 131 PRO A O 1
ATOM 981 N N . ALA A 1 132 ? 5.505 5.449 9.323 1.00 96.44 132 ALA A N 1
ATOM 982 C CA . ALA A 1 132 ? 4.528 4.399 9.535 1.00 96.44 132 ALA A CA 1
ATOM 983 C C . ALA A 1 132 ? 4.523 3.430 8.350 1.00 96.44 132 ALA A C 1
ATOM 985 O O . ALA A 1 132 ? 4.770 3.827 7.216 1.00 96.44 132 ALA A O 1
ATOM 986 N N . THR A 1 133 ? 4.158 2.180 8.600 1.00 97.56 133 THR A N 1
ATOM 987 C CA . THR A 1 133 ? 3.898 1.189 7.553 1.00 97.56 133 THR A CA 1
ATOM 988 C C . THR A 1 133 ? 2.434 0.790 7.625 1.00 97.56 133 THR A C 1
ATOM 990 O O . THR A 1 133 ? 1.954 0.329 8.663 1.00 97.56 133 THR A O 1
ATOM 993 N N . LEU A 1 134 ? 1.716 0.961 6.524 1.00 97.69 134 LEU A N 1
ATOM 994 C CA . LEU A 1 134 ? 0.388 0.396 6.335 1.00 97.69 134 LEU A CA 1
ATOM 995 C C . LEU A 1 134 ? 0.526 -1.047 5.855 1.00 97.69 134 LEU A C 1
ATOM 997 O O . LEU A 1 134 ? 1.291 -1.326 4.932 1.00 97.69 134 LEU A O 1
ATOM 1001 N N . ILE A 1 135 ? -0.217 -1.953 6.478 1.00 97.88 135 ILE A N 1
ATOM 1002 C CA . ILE A 1 135 ? -0.182 -3.383 6.185 1.00 97.88 135 ILE A CA 1
ATOM 1003 C C . ILE A 1 135 ? -1.527 -3.764 5.584 1.00 97.88 135 ILE A C 1
ATOM 1005 O O . ILE A 1 135 ? -2.568 -3.604 6.228 1.00 97.88 135 ILE A O 1
ATOM 1009 N N . PHE A 1 136 ? -1.497 -4.276 4.359 1.00 98.38 136 PHE A N 1
ATOM 1010 C CA . PHE A 1 136 ? -2.683 -4.698 3.631 1.00 98.38 136 PHE A CA 1
ATOM 1011 C C . PHE A 1 136 ? -2.666 -6.195 3.335 1.00 98.38 136 PHE A C 1
ATOM 1013 O O . PHE A 1 136 ? -1.598 -6.780 3.166 1.00 98.38 136 PHE A O 1
ATOM 1020 N N . THR A 1 137 ? -3.853 -6.781 3.191 1.00 96.75 137 THR A N 1
ATOM 1021 C CA . THR A 1 137 ? -4.061 -8.149 2.689 1.00 96.75 137 THR A CA 1
ATOM 1022 C C . THR A 1 137 ? -4.996 -8.145 1.487 1.00 96.75 137 THR A C 1
ATOM 1024 O O . THR A 1 137 ? -5.779 -7.212 1.309 1.00 96.75 137 THR A O 1
ATOM 1027 N N . LYS A 1 138 ? -4.935 -9.203 0.686 1.00 91.19 138 LYS A N 1
ATOM 1028 C CA . LYS A 1 138 ? -5.876 -9.478 -0.403 1.00 91.19 138 LYS A CA 1
ATOM 1029 C C . LYS A 1 138 ? -6.941 -10.490 0.008 1.00 91.19 138 LYS A C 1
ATOM 1031 O O . LYS A 1 138 ? -6.628 -11.322 0.892 1.00 91.19 138 LYS A O 1
#

Foldseek 3Di:
DDDDDDDDDDDDDDDDDPPPPPPPPPPPPPDLPAAKWFFQWKDFDPDIDGCCPPVFQRVWIWHDDQFKIKTKGWDADPDPDRDIDIDIDMWTWHDDPNAIFTADPNDTDHAQWDQDPQQKIWGWDADPNGIMITIIHD

Sequence (138 aa):
MKNNCIAAFLILILIAGACSGKEDDEPVNADPLIGLWQLIGISQGNQTVDVTDQACLNNSNLDVSSSTMTLTLSVPQEQGNTGCQTQASSVNWVNEDGTYYMVENGNKVPAIFSLKANNELHVDITLNNEPATLIFTK

Organism: NCBI:txid1048983